Protein AF-A0A4R7RJF5-F1 (afdb_monomer_lite)

Radius of gyration: 36.31 Å; chains: 1; bounding box: 105×42×56 Å

InterPro domains:
  IPR013406 Conserved hypothetical protein CHP02574, addiction module [PF09720] (51-104)
  IPR013406 Conserved hypothetical protein CHP02574, addiction module [TIGR02574] (49-109)

Secondary structure (DSSP, 8-state):
-----------------------------------------HHHHHHHHHHS-HHHHHHHHHHHHHHHHHH---PPPHHHHHHHHHHHHHHHTT-S-PPPHHHHHHHHHHHHHHHHHHH--

Sequence (121 aa):
MHQNARSRAGVPTVLDGADGDATEDSTNLLPCIKVMGMTASFDTVLEYALQLPAEDRSRIASRLIESVDEADDVEMSPAWKAEIESRMESIREGTATLIPHDEVMAEVHRKLAAQRAGRSA

pLDDT: mean 76.58, std 23.83, range [34.94, 98.19]

Foldseek 3Di:
DDDDDDDDDDDDDDDDDDDDDDPPDDDDDDPDPPPPDPPDDPVRVVVVLVPDPPVSVVVVVVVVVVVVVVVCPDDDDPVNVVVVVVVVVCVVVVVDDDDDPVVVVVVVVVVVVVVVVVVVD

Organism: NCBI:txid48464

Structure (mmCIF, N/CA/C/O backbone):
data_AF-A0A4R7RJF5-F1
#
_entry.id   AF-A0A4R7RJF5-F1
#
loop_
_atom_site.group_PDB
_atom_site.id
_atom_site.type_symbol
_atom_site.label_atom_id
_atom_site.label_alt_id
_atom_site.label_comp_id
_atom_site.label_asym_id
_atom_site.label_entity_id
_atom_site.label_seq_id
_atom_site.pdbx_PDB_ins_code
_atom_site.Cartn_x
_atom_site.Cartn_y
_atom_site.Cartn_z
_atom_site.occupancy
_atom_site.B_iso_or_equiv
_atom_site.auth_seq_id
_atom_site.auth_comp_id
_atom_site.auth_asym_id
_atom_site.auth_atom_id
_atom_site.pdbx_PDB_model_num
ATOM 1 N N . MET A 1 1 ? 84.453 -25.013 32.341 1.00 37.69 1 MET A N 1
ATOM 2 C CA . MET A 1 1 ? 84.800 -26.416 32.012 1.00 37.69 1 MET A CA 1
ATOM 3 C C . MET A 1 1 ? 83.597 -26.995 31.281 1.00 37.69 1 MET A C 1
ATOM 5 O O . MET A 1 1 ? 82.552 -27.036 31.894 1.00 37.69 1 MET A O 1
ATOM 9 N N . HIS A 1 2 ? 83.572 -27.344 30.003 1.00 41.22 2 HIS A N 1
ATOM 10 C CA . HIS A 1 2 ? 84.595 -27.662 29.017 1.00 41.22 2 HIS A CA 1
ATOM 11 C C . HIS A 1 2 ? 84.111 -27.187 27.637 1.00 41.22 2 HIS A C 1
ATOM 13 O O . HIS A 1 2 ? 82.928 -27.280 27.324 1.00 41.22 2 HIS A O 1
ATOM 19 N N . GLN A 1 3 ? 85.052 -26.699 26.834 1.00 39.12 3 GLN A N 1
ATOM 20 C CA . GLN A 1 3 ? 84.919 -26.503 25.391 1.00 39.12 3 GLN A CA 1
ATOM 21 C C . GLN A 1 3 ? 85.226 -27.828 24.670 1.00 39.12 3 GLN A C 1
ATOM 23 O O . GLN A 1 3 ? 86.049 -28.593 25.170 1.00 39.12 3 GLN A O 1
ATOM 28 N N . ASN A 1 4 ? 84.640 -28.057 23.489 1.00 41.94 4 ASN A N 1
ATOM 29 C CA . ASN A 1 4 ? 85.360 -28.470 22.266 1.00 41.94 4 ASN A CA 1
ATOM 30 C C . ASN A 1 4 ? 84.354 -28.570 21.103 1.00 41.94 4 ASN A C 1
ATOM 32 O O . ASN A 1 4 ? 83.438 -29.382 21.142 1.00 41.94 4 ASN A O 1
ATOM 36 N N . ALA A 1 5 ? 84.348 -27.647 20.143 1.00 39.44 5 ALA A N 1
ATOM 37 C CA . ALA A 1 5 ? 85.263 -27.557 18.999 1.00 39.44 5 ALA A CA 1
ATOM 38 C C . ALA A 1 5 ? 85.122 -28.721 18.004 1.00 39.44 5 ALA A C 1
ATOM 40 O O . ALA A 1 5 ? 85.700 -29.787 18.197 1.00 39.44 5 ALA A O 1
ATOM 41 N N . ARG A 1 6 ? 84.472 -28.452 16.864 1.00 42.47 6 ARG A N 1
ATOM 42 C CA . ARG A 1 6 ? 84.974 -28.896 15.559 1.00 42.47 6 ARG A CA 1
ATOM 43 C C . ARG A 1 6 ? 84.788 -27.796 14.520 1.00 42.47 6 ARG A C 1
ATOM 45 O O . ARG A 1 6 ? 83.694 -27.324 14.246 1.00 42.47 6 ARG A O 1
ATOM 52 N N . SER A 1 7 ? 85.943 -27.413 14.003 1.00 36.97 7 SER A N 1
ATOM 53 C CA . SER A 1 7 ? 86.220 -26.498 12.911 1.00 36.97 7 SER A CA 1
ATOM 54 C C . SER A 1 7 ? 85.760 -27.076 11.572 1.00 36.97 7 SER A C 1
ATOM 56 O O . SER A 1 7 ? 86.031 -28.247 11.307 1.00 36.97 7 SER A O 1
ATOM 58 N N . ARG A 1 8 ? 85.172 -26.246 10.702 1.00 43.31 8 ARG A N 1
ATOM 59 C CA . ARG A 1 8 ? 85.656 -26.104 9.321 1.00 43.31 8 ARG A CA 1
ATOM 60 C C . ARG A 1 8 ? 85.141 -24.806 8.701 1.00 43.31 8 ARG A C 1
ATOM 62 O O . ARG A 1 8 ? 83.948 -24.537 8.681 1.00 43.31 8 ARG A O 1
ATOM 69 N N . ALA A 1 9 ? 86.092 -24.020 8.217 1.00 38.56 9 ALA A N 1
ATOM 70 C CA . ALA A 1 9 ? 85.904 -22.753 7.540 1.00 38.56 9 ALA A CA 1
ATOM 71 C C . ALA A 1 9 ? 85.122 -22.878 6.220 1.00 38.56 9 ALA A C 1
ATOM 73 O O . ALA A 1 9 ? 85.377 -23.780 5.421 1.00 38.56 9 ALA A O 1
ATOM 74 N N . GLY A 1 10 ? 84.258 -21.893 5.985 1.00 41.91 10 GLY A N 1
ATOM 75 C CA . GLY A 1 10 ? 83.750 -21.460 4.687 1.00 41.91 10 GLY A CA 1
ATOM 76 C C . GLY A 1 10 ? 83.327 -19.999 4.836 1.00 41.91 10 GLY A C 1
ATOM 77 O O . GLY A 1 10 ? 82.345 -19.717 5.512 1.00 41.91 10 GLY A O 1
ATOM 78 N N . VAL A 1 11 ? 84.143 -19.073 4.329 1.00 43.69 11 VAL A N 1
ATOM 79 C CA . VAL A 1 11 ? 83.924 -17.613 4.403 1.00 43.69 11 VAL A CA 1
ATOM 80 C C . VAL A 1 11 ? 82.988 -17.160 3.251 1.00 43.69 11 VAL A C 1
ATOM 82 O O . VAL A 1 11 ? 82.598 -18.001 2.443 1.00 43.69 11 VAL A O 1
ATOM 85 N N . PRO A 1 12 ? 82.538 -15.892 3.182 1.00 47.94 12 PRO A N 1
ATOM 86 C CA . PRO A 1 12 ? 81.127 -15.518 3.122 1.00 47.94 12 PRO A CA 1
ATOM 87 C C . PRO A 1 12 ? 80.717 -15.028 1.725 1.00 47.94 12 PRO A C 1
ATOM 89 O O . PRO A 1 12 ? 81.571 -14.659 0.926 1.00 47.94 12 PRO A O 1
ATOM 92 N N . THR A 1 13 ? 79.425 -14.888 1.430 1.00 45.78 13 THR A N 1
ATOM 93 C CA . THR A 1 13 ? 78.981 -13.842 0.489 1.00 45.78 13 THR A CA 1
ATOM 94 C C . THR A 1 13 ? 77.553 -13.414 0.814 1.00 45.78 13 THR A C 1
ATOM 96 O O . THR A 1 13 ? 76.638 -14.226 0.882 1.00 45.78 13 THR A O 1
ATOM 99 N N . VAL A 1 14 ? 77.431 -12.113 1.053 1.00 43.19 14 VAL A N 1
ATOM 100 C CA . VAL A 1 14 ? 76.220 -11.302 1.19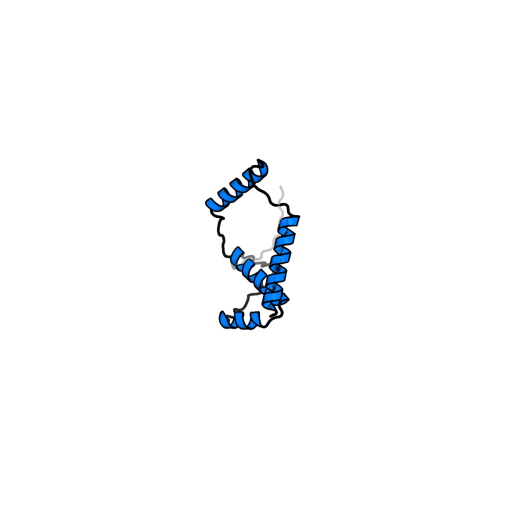5 1.00 43.19 14 VAL A CA 1
ATOM 101 C C . VAL A 1 14 ? 75.524 -11.187 -0.157 1.00 43.19 14 VAL A C 1
ATOM 103 O O . VAL A 1 14 ? 76.222 -10.852 -1.102 1.00 43.19 14 VAL A O 1
ATOM 106 N N . LEU A 1 15 ? 74.203 -11.385 -0.214 1.00 38.75 15 LEU A N 1
ATOM 107 C CA . LEU A 1 15 ? 73.198 -10.621 -0.986 1.00 38.75 15 LEU A CA 1
ATOM 108 C C . LEU A 1 15 ? 71.840 -11.016 -0.366 1.00 38.75 15 LEU A C 1
ATOM 110 O O . LEU A 1 15 ? 71.460 -12.179 -0.427 1.00 38.75 15 LEU A O 1
ATOM 114 N N . ASP A 1 16 ? 71.300 -10.228 0.560 1.00 34.94 16 ASP A N 1
ATOM 115 C CA . ASP A 1 16 ? 70.352 -9.129 0.308 1.00 34.94 16 ASP A CA 1
ATOM 116 C C . ASP A 1 16 ? 69.028 -9.622 -0.303 1.00 34.94 16 ASP A C 1
ATOM 118 O O . ASP A 1 16 ? 69.010 -10.215 -1.380 1.00 34.94 16 ASP A O 1
ATOM 122 N N . GLY A 1 17 ? 67.926 -9.409 0.416 1.00 36.50 17 GLY A N 1
ATOM 123 C CA . GLY A 1 17 ? 66.598 -9.869 0.011 1.00 36.50 17 GLY A CA 1
ATOM 124 C C . GLY A 1 17 ? 65.672 -10.087 1.196 1.00 36.50 17 GLY A C 1
ATOM 125 O O . GLY A 1 17 ? 65.451 -11.218 1.617 1.00 36.50 17 GLY A O 1
ATOM 126 N N . ALA A 1 18 ? 65.182 -8.980 1.742 1.00 43.62 18 ALA A N 1
ATOM 127 C CA . ALA A 1 18 ? 64.150 -8.929 2.759 1.00 43.62 18 ALA A CA 1
ATOM 128 C C . ALA A 1 18 ? 62.869 -9.671 2.336 1.00 43.62 18 ALA A C 1
ATOM 130 O O . ALA A 1 18 ? 62.421 -9.569 1.195 1.00 43.62 18 ALA A O 1
ATOM 131 N N . ASP A 1 19 ? 62.331 -10.409 3.303 1.00 38.19 19 ASP A N 1
ATOM 132 C CA . ASP A 1 19 ? 60.931 -10.488 3.727 1.00 38.19 19 ASP A CA 1
ATOM 133 C C . ASP A 1 19 ? 59.858 -9.919 2.783 1.00 38.19 19 ASP A C 1
ATOM 135 O O . ASP A 1 19 ? 59.855 -8.738 2.433 1.00 38.19 19 ASP A O 1
ATOM 139 N N . GLY A 1 20 ? 58.855 -10.744 2.486 1.00 40.09 20 GLY A N 1
ATOM 140 C CA . GLY A 1 20 ? 57.645 -10.293 1.807 1.00 40.09 20 GLY A CA 1
ATOM 141 C C . GLY A 1 20 ? 56.702 -11.426 1.446 1.00 40.09 20 GLY A C 1
ATOM 142 O O . GLY A 1 20 ? 56.475 -11.688 0.272 1.00 40.09 20 GLY A O 1
ATOM 143 N N . ASP A 1 21 ? 56.212 -12.110 2.474 1.00 42.69 21 ASP A N 1
ATOM 144 C CA . ASP A 1 21 ? 55.076 -13.027 2.443 1.00 42.69 21 ASP A CA 1
ATOM 145 C C . ASP A 1 21 ? 53.902 -12.475 1.610 1.00 42.69 21 ASP A C 1
ATOM 147 O O . ASP A 1 21 ? 53.404 -11.378 1.858 1.00 42.69 21 ASP A O 1
ATOM 151 N N . ALA A 1 22 ? 53.474 -13.250 0.618 1.00 40.72 22 ALA A N 1
ATOM 152 C CA . ALA A 1 22 ? 52.199 -13.082 -0.064 1.00 40.72 22 ALA A CA 1
ATOM 153 C C . ALA A 1 22 ? 51.661 -14.471 -0.419 1.00 40.72 22 ALA A C 1
ATOM 155 O O . ALA A 1 22 ? 51.535 -14.850 -1.585 1.00 40.72 22 ALA A O 1
ATOM 156 N N . THR A 1 23 ? 51.363 -15.269 0.607 1.00 49.06 23 THR A N 1
ATOM 157 C CA . THR A 1 23 ? 50.341 -16.305 0.467 1.00 49.06 23 THR A CA 1
ATOM 158 C C . THR A 1 23 ? 48.979 -15.625 0.308 1.00 49.06 23 THR A C 1
ATOM 160 O O . THR A 1 23 ? 48.264 -15.431 1.287 1.00 49.06 23 THR A O 1
ATOM 163 N N . GLU A 1 24 ? 48.603 -15.248 -0.916 1.00 47.97 24 GLU A N 1
ATOM 164 C CA . GLU A 1 24 ? 47.207 -14.909 -1.218 1.00 47.97 24 GLU A CA 1
ATOM 165 C C . GLU A 1 24 ? 46.459 -16.169 -1.659 1.00 47.97 24 GLU A C 1
ATOM 167 O O . GLU A 1 24 ? 46.433 -16.607 -2.808 1.00 47.97 24 GLU A O 1
ATOM 172 N N . ASP A 1 25 ? 45.960 -16.775 -0.590 1.00 40.00 25 ASP A N 1
ATOM 173 C CA . ASP A 1 25 ? 44.885 -17.725 -0.407 1.00 40.00 25 ASP A CA 1
ATOM 174 C C . ASP A 1 25 ? 43.862 -17.846 -1.551 1.00 40.00 25 ASP A C 1
ATOM 176 O O . ASP A 1 25 ? 43.194 -16.907 -1.987 1.00 40.00 25 ASP A O 1
ATOM 180 N N . SER A 1 26 ? 43.707 -19.096 -1.979 1.00 47.12 26 SER A N 1
ATOM 181 C CA . SER A 1 26 ? 42.665 -19.576 -2.869 1.00 47.12 26 SER A CA 1
ATOM 182 C C . SER A 1 26 ? 41.331 -19.617 -2.131 1.00 47.12 26 SER A C 1
ATOM 184 O O . SER A 1 26 ? 40.944 -20.655 -1.603 1.00 47.12 26 SER A O 1
ATOM 186 N N . THR A 1 27 ? 40.561 -18.534 -2.175 1.00 45.59 27 THR A N 1
ATOM 187 C CA . THR A 1 27 ? 39.125 -18.601 -1.877 1.00 45.59 27 THR A CA 1
ATOM 188 C C . THR A 1 27 ? 38.302 -17.945 -2.977 1.00 45.59 27 THR A C 1
ATOM 190 O O . THR A 1 27 ? 38.023 -16.754 -3.023 1.00 45.59 27 THR A O 1
ATOM 193 N N . ASN A 1 28 ? 37.914 -18.817 -3.900 1.00 48.53 28 ASN A N 1
ATOM 194 C CA . ASN A 1 28 ? 36.652 -18.832 -4.621 1.00 48.53 28 ASN A CA 1
ATOM 195 C C . ASN A 1 28 ? 35.549 -17.958 -3.979 1.00 48.53 28 ASN A C 1
ATOM 197 O O . ASN A 1 28 ? 34.788 -18.419 -3.131 1.00 48.53 28 ASN A O 1
ATOM 201 N N . LEU A 1 29 ? 35.426 -16.717 -4.439 1.00 50.03 29 LEU A N 1
ATOM 202 C CA . LEU A 1 29 ? 34.191 -15.952 -4.364 1.00 50.03 29 LEU A CA 1
ATOM 203 C C . LEU A 1 29 ? 33.768 -15.697 -5.802 1.00 50.03 29 LEU A C 1
ATOM 205 O O . LEU A 1 29 ? 34.352 -14.888 -6.520 1.00 50.03 29 LEU A O 1
ATOM 209 N N . LEU A 1 30 ? 32.777 -16.486 -6.215 1.00 44.41 30 LEU A N 1
ATOM 210 C CA . LEU A 1 30 ? 31.998 -16.310 -7.431 1.00 44.41 30 LEU A CA 1
ATOM 211 C C . LEU A 1 30 ? 31.820 -14.811 -7.709 1.00 44.41 30 LEU A C 1
ATOM 213 O O . LEU A 1 30 ? 31.373 -14.098 -6.804 1.00 44.41 30 LEU A O 1
ATOM 217 N N . PRO A 1 31 ? 32.142 -14.313 -8.918 1.00 44.97 31 PRO A N 1
ATOM 218 C CA . PRO A 1 31 ? 31.881 -12.925 -9.228 1.00 44.97 31 PRO A CA 1
ATOM 219 C C . PRO A 1 31 ? 30.374 -12.738 -9.098 1.00 44.97 31 PRO A C 1
ATOM 221 O O . PRO A 1 31 ? 29.588 -13.369 -9.812 1.00 44.97 31 PRO A O 1
ATOM 224 N N . CYS A 1 32 ? 29.980 -11.903 -8.138 1.00 40.34 32 CYS A N 1
ATOM 225 C CA . CYS A 1 32 ? 28.658 -11.313 -8.083 1.00 40.34 32 CYS A CA 1
ATOM 226 C C . CYS A 1 32 ? 28.284 -10.929 -9.513 1.00 40.34 32 CYS A C 1
ATOM 228 O O . CYS A 1 32 ? 29.085 -10.293 -10.201 1.00 40.34 32 CYS A O 1
ATOM 230 N N . ILE A 1 33 ? 27.128 -11.405 -9.986 1.00 48.28 33 ILE A N 1
ATOM 231 C CA . ILE A 1 33 ? 26.606 -11.087 -11.313 1.00 48.28 33 ILE A CA 1
ATOM 232 C C . ILE A 1 33 ? 26.682 -9.568 -11.454 1.00 48.28 33 ILE A C 1
ATOM 234 O O . ILE A 1 33 ? 25.869 -8.827 -10.905 1.00 48.28 33 ILE A O 1
ATOM 238 N N . LYS A 1 34 ? 27.713 -9.095 -12.154 1.00 45.25 34 LYS A N 1
ATOM 239 C CA . LYS A 1 34 ? 27.809 -7.719 -12.594 1.00 45.25 34 LYS A CA 1
ATOM 240 C C . LYS A 1 34 ? 26.701 -7.624 -13.621 1.00 45.25 34 LYS A C 1
ATOM 242 O O . LYS A 1 34 ? 26.856 -8.142 -14.724 1.00 45.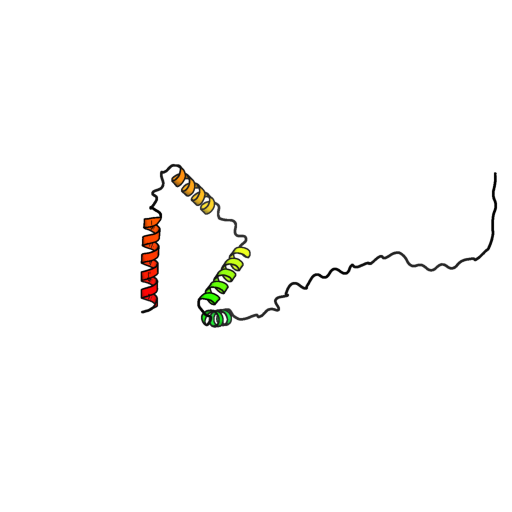25 34 LYS A O 1
ATOM 247 N N . VAL A 1 35 ? 25.559 -7.057 -13.240 1.00 50.44 35 VAL A N 1
ATOM 248 C CA . VAL A 1 35 ? 24.5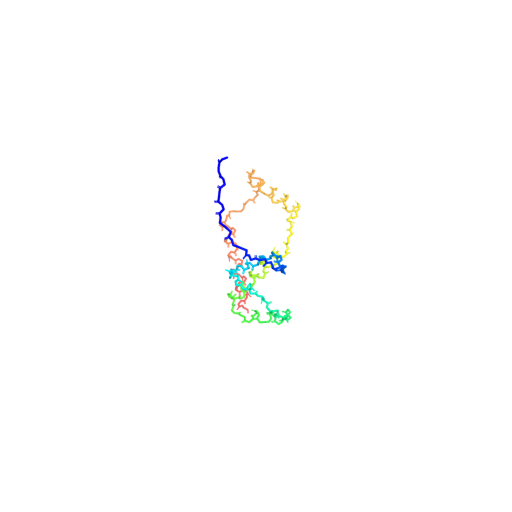23 -6.694 -14.204 1.00 50.44 35 VAL A CA 1
ATOM 249 C C . VAL A 1 35 ? 25.203 -5.754 -15.199 1.00 50.44 35 VAL A C 1
ATOM 251 O O . VAL A 1 35 ? 25.458 -4.588 -14.904 1.00 50.44 35 VA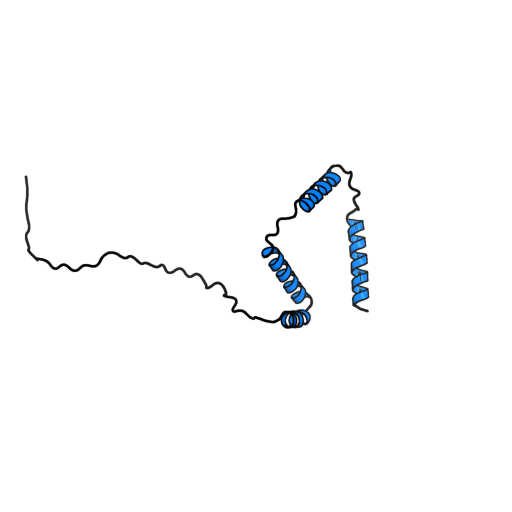L A O 1
ATOM 254 N N . MET A 1 36 ? 25.612 -6.296 -16.347 1.00 50.53 36 MET A N 1
ATOM 255 C CA . MET A 1 36 ? 26.070 -5.505 -17.478 1.00 50.53 36 MET A CA 1
ATOM 256 C C . MET A 1 36 ? 24.843 -4.747 -17.968 1.00 50.53 36 MET A C 1
ATOM 258 O O . MET A 1 36 ? 23.839 -5.355 -18.335 1.00 50.53 36 MET A O 1
ATOM 262 N N . GLY A 1 37 ? 24.904 -3.421 -17.852 1.00 54.19 37 GLY A N 1
ATOM 263 C CA . GLY A 1 37 ? 23.767 -2.532 -18.029 1.00 54.19 37 GLY A CA 1
ATOM 264 C C . GLY A 1 37 ? 23.086 -2.711 -19.380 1.00 54.19 37 GLY A C 1
ATOM 265 O O . GLY A 1 37 ? 23.657 -2.397 -20.421 1.00 54.19 37 GLY A O 1
ATOM 266 N N . MET A 1 38 ? 21.834 -3.158 -19.341 1.00 53.84 38 MET A N 1
ATOM 267 C CA . MET A 1 38 ? 20.888 -2.966 -20.428 1.00 53.84 38 MET A CA 1
ATOM 268 C C . MET A 1 38 ? 20.214 -1.610 -20.191 1.00 53.84 38 MET A C 1
ATOM 270 O O . MET A 1 38 ? 19.265 -1.514 -19.417 1.00 53.84 38 MET A O 1
ATOM 274 N N . THR A 1 39 ? 20.723 -0.537 -20.799 1.00 62.66 39 THR A N 1
ATOM 275 C CA . THR A 1 39 ? 20.064 0.778 -20.729 1.00 62.66 39 THR A CA 1
ATOM 276 C C . THR A 1 39 ? 18.900 0.809 -21.718 1.00 62.66 39 THR A C 1
ATOM 278 O O . THR A 1 39 ? 19.021 1.338 -22.823 1.00 62.66 39 THR A O 1
ATOM 281 N N . ALA A 1 40 ? 17.783 0.184 -21.353 1.00 76.81 40 ALA A N 1
ATOM 282 C CA . ALA A 1 40 ? 16.528 0.308 -22.085 1.00 76.81 40 ALA A CA 1
ATOM 283 C C . ALA A 1 40 ? 15.795 1.587 -21.643 1.00 76.81 40 ALA A C 1
ATOM 285 O O . ALA A 1 40 ? 15.863 1.971 -20.475 1.00 76.81 40 ALA A O 1
ATOM 286 N N . SER A 1 41 ? 15.106 2.263 -22.569 1.00 89.38 41 SER A N 1
ATOM 287 C CA . SER A 1 41 ? 14.268 3.413 -22.213 1.00 89.38 41 SER A CA 1
ATOM 288 C C . SER A 1 41 ? 13.031 2.955 -21.437 1.00 89.38 41 SER A C 1
ATOM 290 O O . SER A 1 41 ? 12.585 1.818 -21.602 1.00 89.38 41 SER A O 1
ATOM 292 N N . PHE A 1 42 ? 12.456 3.848 -20.624 1.00 91.12 42 PHE A N 1
ATOM 293 C CA . PHE A 1 42 ? 11.218 3.582 -19.884 1.00 91.12 42 PHE A CA 1
ATOM 294 C C . PHE A 1 42 ? 10.126 2.999 -20.790 1.00 91.12 42 PHE A C 1
ATOM 296 O O . PHE A 1 42 ? 9.587 1.939 -20.483 1.00 91.12 42 PHE A O 1
ATOM 303 N N . ASP A 1 43 ? 9.873 3.642 -21.935 1.00 93.81 43 ASP A N 1
ATOM 304 C CA . ASP A 1 43 ? 8.835 3.216 -22.879 1.00 93.81 43 ASP A CA 1
ATOM 305 C C . ASP A 1 43 ? 9.087 1.799 -23.402 1.00 93.81 43 ASP A C 1
ATOM 307 O O . ASP A 1 43 ? 8.165 0.993 -23.462 1.00 93.81 43 ASP A O 1
ATOM 311 N N . THR A 1 44 ? 10.348 1.463 -23.694 1.00 93.56 44 THR A N 1
ATOM 312 C CA . THR A 1 44 ? 10.732 0.130 -24.177 1.00 93.56 44 THR A CA 1
ATOM 313 C C . THR A 1 44 ? 10.477 -0.934 -23.107 1.00 93.56 44 THR A C 1
ATOM 315 O O . THR A 1 44 ? 9.901 -1.982 -23.387 1.00 93.56 44 THR A O 1
ATOM 318 N N . VAL A 1 45 ? 10.888 -0.676 -21.859 1.00 93.56 45 VAL A N 1
ATOM 319 C CA . VAL A 1 45 ? 10.683 -1.612 -20.739 1.00 93.56 45 VAL A CA 1
ATOM 320 C C . VAL A 1 45 ? 9.196 -1.789 -20.447 1.00 93.56 45 VAL A C 1
ATOM 322 O O . VAL A 1 45 ? 8.741 -2.918 -20.259 1.00 93.56 45 VAL A O 1
ATOM 325 N N . LEU A 1 46 ? 8.440 -0.691 -20.435 1.00 95.00 46 LEU A N 1
ATOM 326 C CA . LEU A 1 46 ? 7.005 -0.715 -20.194 1.00 95.00 46 LEU A CA 1
ATOM 327 C C . LEU A 1 46 ? 6.267 -1.477 -21.299 1.00 95.00 46 LEU A C 1
ATOM 329 O O . LEU A 1 46 ? 5.430 -2.322 -20.988 1.00 95.00 46 LEU A O 1
ATOM 333 N N . GLU A 1 47 ? 6.596 -1.226 -22.567 1.00 95.25 47 GLU A N 1
ATOM 334 C CA . GLU A 1 47 ? 5.998 -1.920 -23.707 1.00 95.25 47 GLU A CA 1
ATOM 335 C C . GLU A 1 47 ? 6.188 -3.435 -23.589 1.00 95.25 47 GLU A C 1
ATOM 337 O O . GLU A 1 47 ? 5.204 -4.178 -23.596 1.00 95.25 47 GLU A O 1
ATOM 342 N N . TYR A 1 48 ? 7.425 -3.902 -23.387 1.00 95.50 48 TYR A N 1
ATOM 343 C CA . TYR A 1 48 ? 7.694 -5.333 -23.227 1.00 95.50 48 TYR A CA 1
ATOM 344 C C . TYR A 1 48 ? 7.017 -5.922 -21.988 1.00 95.50 48 TYR A C 1
ATOM 346 O O . TYR A 1 48 ? 6.453 -7.014 -22.066 1.00 95.50 48 TYR A O 1
ATOM 354 N N . ALA A 1 49 ? 7.026 -5.208 -20.859 1.00 96.00 49 ALA A N 1
ATOM 355 C CA . ALA A 1 49 ? 6.374 -5.671 -19.641 1.00 96.00 49 ALA A CA 1
ATOM 356 C C . ALA A 1 49 ? 4.862 -5.845 -19.844 1.00 96.00 49 ALA A C 1
ATOM 358 O O . ALA A 1 49 ? 4.300 -6.845 -19.407 1.00 96.00 49 ALA A O 1
ATOM 359 N N . LEU A 1 50 ? 4.191 -4.927 -20.544 1.00 96.44 50 LEU A N 1
ATOM 360 C CA . LEU A 1 50 ? 2.745 -5.001 -20.773 1.00 96.44 50 LEU A CA 1
ATOM 361 C C . LEU A 1 50 ? 2.322 -6.160 -21.692 1.00 96.44 50 LEU A C 1
ATOM 363 O O . LEU A 1 50 ? 1.192 -6.634 -21.562 1.00 96.44 50 LEU A O 1
ATOM 367 N N . GLN A 1 51 ? 3.215 -6.658 -22.554 1.00 96.62 51 GLN A N 1
ATOM 368 C CA . GLN A 1 51 ? 2.959 -7.822 -23.418 1.00 96.62 51 GLN A CA 1
ATOM 369 C C . GLN A 1 51 ? 3.036 -9.170 -22.681 1.00 96.62 51 GLN A C 1
ATOM 371 O O . GLN A 1 51 ? 2.561 -10.183 -23.194 1.00 96.62 51 GLN A O 1
ATOM 376 N N . LEU A 1 52 ? 3.624 -9.214 -21.482 1.00 96.94 52 LEU A N 1
ATOM 377 C CA . LEU A 1 52 ? 3.751 -10.455 -20.716 1.00 96.94 52 LEU A CA 1
ATOM 378 C C . LEU A 1 52 ? 2.397 -10.944 -20.180 1.00 96.94 52 LEU A C 1
ATOM 380 O O . LEU A 1 52 ? 1.486 -10.134 -19.982 1.00 96.94 52 LEU A O 1
ATOM 384 N N . PRO A 1 53 ? 2.252 -12.244 -19.863 1.00 97.50 53 PRO A N 1
ATOM 385 C CA . PRO A 1 53 ? 1.100 -12.758 -19.128 1.00 97.50 53 PRO A CA 1
ATOM 386 C C . PRO A 1 53 ? 0.891 -12.030 -17.793 1.00 97.50 53 PRO A C 1
ATOM 388 O O . PRO A 1 53 ? 1.836 -11.546 -17.173 1.00 97.50 53 PRO A O 1
ATOM 391 N N . ALA A 1 54 ? -0.356 -11.982 -17.316 1.00 94.69 54 ALA A N 1
ATOM 392 C CA . ALA A 1 54 ? -0.713 -11.228 -16.110 1.00 94.69 54 ALA A CA 1
ATOM 393 C C . ALA A 1 54 ? 0.104 -11.624 -14.866 1.00 94.69 54 ALA A C 1
ATOM 395 O O . ALA A 1 54 ? 0.451 -10.758 -14.066 1.00 94.69 54 ALA A O 1
ATOM 396 N N . GLU A 1 55 ? 0.431 -12.909 -14.726 1.00 96.06 55 GLU A N 1
ATOM 397 C CA . GLU A 1 55 ? 1.245 -13.427 -13.626 1.00 96.06 55 GLU A CA 1
ATOM 398 C C . GLU A 1 55 ? 2.672 -12.863 -13.651 1.00 96.06 55 GLU A C 1
ATOM 400 O O . GLU A 1 55 ? 3.141 -12.323 -12.650 1.00 96.06 55 GLU A O 1
ATOM 405 N N . ASP A 1 56 ? 3.338 -12.890 -14.806 1.00 96.75 56 ASP A N 1
ATOM 406 C CA . ASP A 1 56 ? 4.697 -12.361 -14.936 1.00 96.75 56 ASP A CA 1
ATOM 407 C C . ASP A 1 56 ? 4.741 -10.840 -14.777 1.00 96.75 56 ASP A C 1
ATOM 409 O O . ASP A 1 56 ? 5.646 -10.315 -14.127 1.00 96.75 56 ASP A O 1
ATOM 413 N N . ARG A 1 57 ? 3.719 -10.124 -15.262 1.00 97.38 57 ARG A N 1
ATOM 414 C CA . ARG A 1 57 ? 3.577 -8.687 -14.979 1.00 97.38 57 ARG A CA 1
ATOM 415 C C . ARG A 1 57 ? 3.457 -8.409 -13.487 1.00 97.38 57 ARG A C 1
ATOM 417 O O . ARG A 1 57 ? 4.092 -7.482 -12.996 1.00 97.38 57 ARG A O 1
ATOM 424 N N . SER A 1 58 ? 2.669 -9.210 -12.767 1.00 96.62 58 SER A N 1
ATOM 425 C CA . SER A 1 58 ? 2.538 -9.086 -11.313 1.00 96.62 58 SER A CA 1
ATOM 426 C C . SER A 1 58 ? 3.878 -9.304 -10.620 1.00 96.62 58 SER A C 1
ATOM 428 O O . SER A 1 58 ? 4.227 -8.540 -9.728 1.00 96.62 58 SER A O 1
ATOM 430 N N . ARG A 1 59 ? 4.648 -10.313 -11.045 1.00 97.25 59 ARG A N 1
ATOM 431 C CA . ARG A 1 59 ? 5.977 -10.595 -10.486 1.00 97.25 59 ARG A CA 1
ATOM 432 C C . ARG A 1 59 ? 6.943 -9.434 -10.710 1.00 97.25 59 ARG A C 1
ATOM 434 O O . ARG A 1 59 ? 7.651 -9.058 -9.781 1.00 97.25 59 ARG A O 1
ATOM 441 N N . ILE A 1 60 ? 6.948 -8.847 -11.908 1.00 96.62 60 ILE A N 1
ATOM 442 C CA . ILE A 1 60 ? 7.754 -7.655 -12.209 1.00 96.62 60 ILE A CA 1
ATOM 443 C C . ILE A 1 60 ? 7.315 -6.479 -11.334 1.00 96.62 60 ILE A C 1
ATOM 445 O O . ILE A 1 60 ? 8.161 -5.852 -10.707 1.00 96.62 60 ILE A O 1
ATOM 449 N N . ALA A 1 61 ? 6.011 -6.208 -11.243 1.00 96.62 61 ALA A N 1
ATOM 450 C CA . ALA A 1 61 ? 5.485 -5.112 -10.433 1.00 96.62 61 ALA A CA 1
ATOM 451 C C . ALA A 1 61 ? 5.885 -5.242 -8.955 1.00 96.62 61 ALA A C 1
ATOM 453 O O . ALA A 1 61 ? 6.349 -4.266 -8.375 1.00 96.62 61 ALA A O 1
ATOM 454 N N . SER A 1 62 ? 5.780 -6.440 -8.368 1.00 95.50 62 SER A N 1
ATOM 455 C CA . SER A 1 62 ? 6.223 -6.690 -6.990 1.00 95.50 62 SER A CA 1
ATOM 456 C C . SER A 1 62 ? 7.705 -6.369 -6.797 1.00 95.50 62 SER A C 1
ATOM 458 O O . SER A 1 62 ? 8.043 -5.624 -5.886 1.00 95.50 62 SER A O 1
ATOM 460 N N . ARG A 1 63 ? 8.581 -6.851 -7.690 1.00 95.06 63 ARG A N 1
ATOM 461 C CA . ARG A 1 63 ? 10.025 -6.579 -7.593 1.00 95.06 63 ARG A CA 1
ATOM 462 C C . ARG A 1 63 ? 10.378 -5.109 -7.802 1.00 95.06 63 ARG A C 1
ATOM 464 O O . ARG A 1 63 ? 11.322 -4.625 -7.191 1.00 95.06 63 ARG A O 1
ATOM 471 N N . LEU A 1 64 ? 9.644 -4.404 -8.662 1.00 93.50 64 LEU A N 1
ATOM 472 C CA . LEU A 1 64 ? 9.843 -2.969 -8.860 1.00 93.50 64 LEU A CA 1
ATOM 473 C C . LEU A 1 64 ? 9.448 -2.175 -7.613 1.00 93.50 64 LEU A C 1
ATOM 475 O O . LEU A 1 64 ? 10.195 -1.287 -7.223 1.00 93.50 64 LEU A O 1
ATOM 479 N N . ILE A 1 65 ? 8.325 -2.514 -6.972 1.00 92.50 65 ILE A N 1
ATOM 480 C CA . ILE A 1 65 ? 7.906 -1.878 -5.713 1.00 92.50 65 ILE A CA 1
ATOM 481 C C . ILE A 1 65 ? 8.957 -2.120 -4.625 1.00 92.50 65 ILE A C 1
ATOM 483 O O . ILE A 1 65 ? 9.443 -1.155 -4.049 1.00 92.50 65 ILE A O 1
ATOM 487 N N . GLU A 1 66 ? 9.388 -3.374 -4.435 1.00 90.12 66 GLU A N 1
ATOM 488 C CA . GLU A 1 66 ? 10.459 -3.721 -3.486 1.00 90.12 66 GLU A CA 1
ATOM 489 C C . GLU A 1 66 ? 11.732 -2.896 -3.741 1.00 90.12 66 GLU A C 1
ATOM 491 O O . GLU A 1 66 ? 12.319 -2.360 -2.810 1.00 90.12 66 GLU A O 1
ATOM 496 N N . SER A 1 67 ? 12.132 -2.722 -5.006 1.00 89.56 67 SER A N 1
ATOM 497 C CA . SER A 1 67 ? 13.333 -1.944 -5.338 1.00 89.56 67 SER A CA 1
ATOM 498 C C . SER A 1 67 ? 13.214 -0.447 -5.040 1.00 89.56 67 SER A C 1
ATOM 500 O O . SER A 1 67 ? 14.228 0.207 -4.807 1.00 89.56 67 SER A O 1
ATOM 502 N N . VAL A 1 68 ? 11.996 0.103 -5.074 1.00 88.12 68 VAL A N 1
ATOM 503 C CA . VAL A 1 68 ? 11.739 1.503 -4.712 1.00 88.12 68 VAL A CA 1
ATOM 504 C C . VAL A 1 68 ? 11.761 1.647 -3.197 1.00 88.12 68 VAL A C 1
ATOM 506 O O . VAL A 1 68 ? 12.434 2.542 -2.699 1.00 88.12 68 VAL A O 1
ATOM 509 N N . ASP A 1 69 ? 11.115 0.728 -2.478 1.00 81.12 69 ASP A N 1
ATOM 510 C CA . ASP A 1 69 ? 11.101 0.714 -1.013 1.00 81.12 69 ASP A CA 1
ATOM 511 C C . ASP A 1 69 ? 12.515 0.536 -0.422 1.00 81.12 69 ASP A C 1
ATOM 513 O O . ASP A 1 69 ? 12.824 1.110 0.614 1.00 81.12 69 ASP A O 1
ATOM 517 N N . GLU A 1 70 ? 13.396 -0.230 -1.077 1.00 77.31 70 GLU A N 1
ATOM 518 C CA . GLU A 1 70 ? 14.805 -0.372 -0.668 1.00 77.31 70 GLU A CA 1
ATOM 519 C C . GLU A 1 70 ? 15.656 0.872 -0.973 1.00 77.31 70 GLU A C 1
ATOM 521 O O . GLU A 1 70 ? 16.636 1.140 -0.276 1.00 77.31 70 GLU A O 1
ATOM 526 N N . ALA A 1 71 ? 15.329 1.608 -2.038 1.00 71.69 71 ALA A N 1
ATOM 527 C CA . ALA A 1 71 ? 16.051 2.819 -2.428 1.00 71.69 71 ALA A CA 1
ATOM 528 C C . ALA A 1 71 ? 15.639 4.035 -1.586 1.00 71.69 71 ALA A C 1
ATOM 530 O O . ALA A 1 71 ? 16.454 4.928 -1.337 1.00 71.69 71 ALA A O 1
ATOM 531 N N . ASP A 1 72 ? 14.387 4.050 -1.140 1.00 70.19 72 ASP A N 1
ATOM 532 C CA . ASP A 1 72 ? 13.841 5.034 -0.226 1.00 70.19 72 ASP A CA 1
ATOM 533 C C . ASP A 1 72 ? 14.125 4.597 1.221 1.00 70.19 72 ASP A C 1
ATOM 535 O O . ASP A 1 72 ? 13.291 3.986 1.883 1.00 70.19 72 ASP A O 1
ATOM 539 N N . ASP A 1 73 ? 15.284 4.994 1.763 1.00 65.00 73 ASP A N 1
ATOM 540 C CA . ASP A 1 73 ? 15.572 4.958 3.215 1.00 65.00 73 ASP A CA 1
ATOM 541 C C . ASP A 1 73 ? 14.748 6.043 3.953 1.00 65.00 73 ASP A C 1
ATOM 543 O O . ASP A 1 73 ? 15.248 6.896 4.693 1.00 65.00 73 ASP A O 1
ATOM 547 N N . VAL A 1 74 ? 13.454 6.109 3.632 1.00 72.06 74 VAL A N 1
ATOM 548 C CA . VAL A 1 74 ? 12.528 7.139 4.079 1.00 72.06 74 VAL A CA 1
ATOM 549 C C . VAL A 1 74 ? 11.998 6.724 5.436 1.00 72.06 74 VAL A C 1
ATOM 551 O O . VAL A 1 74 ? 11.075 5.921 5.576 1.00 72.06 74 VAL A O 1
ATOM 554 N N . GLU A 1 75 ? 12.564 7.346 6.463 1.00 79.19 75 GLU A N 1
ATOM 555 C CA . GLU A 1 75 ? 12.006 7.302 7.804 1.00 79.19 75 GLU A CA 1
ATOM 556 C C . GLU A 1 75 ? 10.524 7.702 7.785 1.00 79.19 75 GLU A C 1
ATOM 558 O O . GLU A 1 75 ? 10.152 8.794 7.339 1.00 79.19 75 GLU A O 1
ATOM 563 N N . MET A 1 76 ? 9.663 6.825 8.316 1.00 83.69 76 MET A N 1
ATOM 564 C CA . MET A 1 76 ? 8.235 7.107 8.452 1.00 83.69 76 MET A CA 1
ATOM 565 C C . MET A 1 76 ? 8.043 8.437 9.189 1.00 83.69 76 MET A C 1
ATOM 567 O O . MET A 1 76 ? 8.612 8.658 10.267 1.00 83.69 76 MET A O 1
ATOM 571 N N . SER A 1 77 ? 7.230 9.325 8.608 1.00 89.75 77 SER A N 1
ATOM 572 C CA . SER A 1 77 ? 7.106 10.685 9.127 1.00 89.75 77 SER A CA 1
ATOM 573 C C . SER A 1 77 ? 6.595 10.681 10.577 1.00 89.75 77 SER A C 1
ATOM 575 O O . SER A 1 77 ? 5.744 9.857 10.928 1.00 89.75 77 SER A O 1
ATOM 577 N N . PRO A 1 78 ? 7.053 11.615 11.433 1.00 92.88 78 PRO A N 1
ATOM 578 C CA . PRO A 1 78 ? 6.573 11.706 12.812 1.00 92.88 78 PRO A CA 1
ATOM 579 C C . PRO A 1 78 ? 5.047 11.839 12.913 1.00 92.88 78 PRO A C 1
ATOM 581 O O . PRO A 1 78 ? 4.442 11.281 13.822 1.00 92.88 78 PRO A O 1
ATOM 584 N N . ALA A 1 79 ? 4.419 12.529 11.954 1.00 94.44 79 ALA A N 1
ATOM 585 C CA . ALA A 1 79 ? 2.966 12.674 11.892 1.00 94.44 79 ALA A CA 1
ATOM 586 C C . ALA A 1 79 ? 2.257 11.337 11.621 1.00 94.44 79 ALA A C 1
ATOM 588 O O . ALA A 1 79 ? 1.255 11.038 12.261 1.00 94.44 79 ALA A O 1
ATOM 589 N N . TRP A 1 80 ? 2.796 10.507 10.720 1.00 95.06 80 TRP A N 1
ATOM 590 C CA . TRP A 1 80 ? 2.261 9.168 10.464 1.00 95.06 80 TRP A CA 1
ATOM 591 C C . TRP A 1 80 ? 2.488 8.217 11.643 1.00 95.06 80 TRP A C 1
ATOM 593 O O . TRP A 1 80 ? 1.572 7.479 12.000 1.00 95.06 80 TRP A O 1
ATOM 603 N N . LYS A 1 81 ? 3.663 8.275 12.289 1.00 95.56 81 LYS A N 1
ATOM 604 C CA . LYS A 1 81 ? 3.945 7.514 13.521 1.00 95.56 81 LYS A CA 1
ATOM 605 C C . LYS A 1 81 ? 2.917 7.849 14.615 1.00 95.56 81 LYS A C 1
ATOM 607 O O . LYS A 1 81 ? 2.309 6.940 15.175 1.00 95.56 81 LYS A O 1
ATOM 612 N N . ALA A 1 82 ? 2.668 9.140 14.853 1.00 96.75 82 ALA A N 1
ATOM 613 C CA . ALA A 1 82 ? 1.693 9.608 15.842 1.00 96.75 82 ALA A CA 1
ATOM 614 C C . ALA A 1 82 ? 0.249 9.190 15.510 1.00 96.75 82 ALA A C 1
ATOM 616 O O . ALA A 1 82 ? -0.500 8.782 16.396 1.00 96.75 82 ALA A O 1
ATOM 617 N N . GLU A 1 83 ? -0.144 9.249 14.235 1.00 97.06 83 GLU A N 1
ATOM 618 C CA . GLU A 1 83 ? -1.476 8.819 13.794 1.00 97.06 83 GLU A CA 1
ATOM 619 C C . GLU A 1 83 ? -1.701 7.317 14.027 1.00 97.06 83 GLU A C 1
ATOM 621 O O . GLU A 1 83 ? -2.761 6.916 14.510 1.00 97.06 83 GLU A O 1
ATOM 626 N N . ILE A 1 84 ? -0.712 6.472 13.715 1.00 96.56 84 ILE A N 1
ATOM 627 C CA . ILE A 1 84 ? -0.804 5.025 13.957 1.00 96.56 84 ILE A CA 1
ATOM 628 C C . ILE A 1 84 ? -0.979 4.750 15.451 1.00 96.56 84 ILE A C 1
ATOM 630 O O . ILE A 1 84 ? -1.874 3.993 15.827 1.00 96.56 84 ILE A O 1
ATOM 634 N N . GLU A 1 85 ? -0.168 5.385 16.297 1.00 97.25 85 GLU A N 1
ATOM 635 C CA . GLU A 1 85 ? -0.255 5.228 17.750 1.00 97.25 85 GLU A CA 1
ATOM 636 C C . GLU A 1 85 ? -1.632 5.652 18.281 1.00 97.25 85 GLU A C 1
ATOM 638 O O . GLU A 1 85 ? -2.270 4.890 19.011 1.00 97.25 85 GLU A O 1
ATOM 643 N N . SER A 1 86 ? -2.144 6.801 17.830 1.00 97.31 86 SER A N 1
ATOM 644 C CA . SER A 1 86 ? -3.477 7.286 18.199 1.00 97.31 86 SER A CA 1
ATOM 645 C C . SER A 1 86 ? -4.590 6.315 17.788 1.00 97.31 86 SER A C 1
ATOM 647 O O . SER A 1 86 ? -5.477 6.011 18.590 1.00 97.31 86 SER A O 1
ATOM 649 N N . ARG A 1 87 ? -4.533 5.763 16.567 1.00 97.44 87 ARG A N 1
ATOM 650 C CA . ARG A 1 87 ? -5.523 4.777 16.101 1.00 97.44 87 ARG A CA 1
ATOM 651 C C . ARG A 1 87 ? -5.460 3.478 16.886 1.00 97.44 87 ARG A C 1
ATOM 653 O O . ARG A 1 87 ? -6.505 2.914 17.199 1.00 97.44 87 ARG A O 1
ATOM 660 N N . MET A 1 88 ? -4.260 2.999 17.204 1.00 97.94 88 MET A N 1
ATOM 661 C CA . MET A 1 88 ? -4.103 1.802 18.027 1.00 97.94 88 MET A CA 1
ATOM 662 C C . MET A 1 88 ? -4.702 2.007 19.416 1.00 97.94 88 MET A C 1
ATOM 664 O O . MET A 1 88 ? -5.394 1.116 19.903 1.00 97.94 88 MET A O 1
ATOM 668 N N . GLU A 1 89 ? -4.480 3.168 20.034 1.00 98.19 89 GLU A N 1
ATOM 669 C CA . GLU A 1 89 ? -5.030 3.450 21.358 1.00 98.19 89 GLU A CA 1
ATOM 670 C C . GLU A 1 89 ? -6.553 3.549 21.337 1.00 98.19 89 GLU A C 1
ATOM 672 O O . GLU A 1 89 ? -7.218 2.890 22.130 1.00 98.19 89 GLU A O 1
ATOM 677 N N . SER A 1 90 ? -7.126 4.235 20.345 1.00 98.06 90 SER A N 1
ATOM 678 C CA . SER A 1 90 ? -8.582 4.309 20.195 1.00 98.06 90 SER A CA 1
ATOM 679 C C . SER A 1 90 ? -9.238 2.926 20.047 1.00 98.06 90 SER A C 1
ATOM 681 O O . SER A 1 90 ? -10.340 2.690 20.550 1.00 98.06 90 SER A O 1
ATOM 683 N N . ILE A 1 91 ? -8.551 1.975 19.405 1.00 97.62 91 ILE A N 1
ATOM 684 C CA . ILE A 1 91 ? -9.001 0.579 19.322 1.00 97.62 91 ILE A CA 1
ATOM 685 C C . ILE A 1 91 ? -8.920 -0.110 20.688 1.00 97.62 91 ILE A C 1
ATOM 687 O O . ILE A 1 91 ? -9.878 -0.774 21.083 1.00 97.62 91 ILE A O 1
ATOM 691 N N . ARG A 1 92 ? -7.804 0.037 21.416 1.00 97.69 92 ARG A N 1
ATOM 692 C CA . ARG A 1 92 ? -7.610 -0.582 22.742 1.00 97.69 92 ARG A CA 1
ATOM 693 C C . ARG A 1 92 ? -8.606 -0.065 23.776 1.00 97.69 92 ARG A C 1
ATOM 695 O O . ARG A 1 92 ? -9.138 -0.855 24.549 1.00 97.69 92 ARG A O 1
ATOM 702 N N . GLU A 1 93 ? -8.876 1.234 23.761 1.00 97.75 93 GLU A N 1
ATOM 703 C CA . GLU A 1 93 ? -9.846 1.891 24.641 1.00 97.75 93 GLU A CA 1
ATOM 704 C C . GLU A 1 93 ? -11.304 1.600 24.249 1.00 97.75 93 GLU A C 1
ATOM 706 O O . GLU A 1 93 ? -12.225 1.926 24.997 1.00 97.75 93 GLU A O 1
ATOM 711 N N . GLY A 1 94 ? -11.541 0.999 23.077 1.00 96.75 94 GLY A N 1
ATOM 712 C CA . GLY A 1 94 ? -12.885 0.736 22.561 1.00 96.75 94 GLY A CA 1
ATOM 713 C C . GLY A 1 94 ? -13.638 1.996 22.123 1.00 96.75 94 GLY A C 1
ATOM 714 O O . GLY A 1 94 ? -14.860 1.967 21.989 1.00 96.75 94 GLY A O 1
ATOM 715 N N . THR A 1 95 ? -12.929 3.106 21.903 1.00 97.62 95 THR A N 1
ATOM 716 C CA . THR A 1 95 ? -13.501 4.372 21.418 1.00 97.62 95 THR A CA 1
ATOM 717 C C . THR A 1 95 ? -13.611 4.398 19.891 1.00 97.62 95 THR A C 1
ATOM 719 O O . THR A 1 95 ? -14.411 5.154 19.336 1.00 97.62 95 THR A O 1
ATOM 722 N N . ALA A 1 96 ? -12.847 3.547 19.202 1.00 97.38 96 ALA A N 1
ATOM 723 C CA . ALA A 1 96 ? -12.909 3.391 17.757 1.00 97.38 96 ALA A CA 1
ATOM 724 C C . ALA A 1 96 ? -14.227 2.736 17.314 1.00 97.38 96 ALA A C 1
ATOM 726 O O . ALA A 1 96 ? -14.644 1.699 17.830 1.00 97.38 96 ALA A O 1
ATOM 727 N N . THR A 1 97 ? -14.848 3.295 16.274 1.00 96.19 97 THR A N 1
ATOM 728 C CA . THR A 1 97 ? -15.936 2.615 15.560 1.00 96.19 97 THR A CA 1
ATOM 729 C C . THR A 1 97 ? -15.339 1.580 14.613 1.00 96.19 97 THR A C 1
ATOM 731 O O . THR A 1 97 ? -14.764 1.929 13.582 1.00 96.19 97 THR A O 1
ATOM 734 N N . LEU A 1 98 ? -15.462 0.305 14.972 1.00 95.50 98 LEU A N 1
ATOM 735 C CA . LEU A 1 98 ? -14.980 -0.816 14.170 1.00 95.50 98 LEU A CA 1
ATOM 736 C C . LEU A 1 98 ? -16.103 -1.405 13.318 1.00 95.50 98 LEU A C 1
ATOM 738 O O . LEU A 1 98 ? -17.258 -1.450 13.734 1.00 95.50 98 LEU A O 1
ATOM 742 N N . ILE A 1 99 ? -15.739 -1.897 12.137 1.00 96.94 99 ILE A N 1
ATOM 743 C CA . ILE A 1 99 ? -16.633 -2.666 11.270 1.00 96.94 99 ILE A CA 1
ATOM 744 C C . ILE A 1 99 ? -16.261 -4.146 11.430 1.00 96.94 99 ILE A C 1
ATOM 746 O O . ILE A 1 99 ? -15.067 -4.466 11.384 1.00 96.94 99 ILE A O 1
ATOM 750 N N . PRO A 1 100 ? -17.232 -5.060 11.612 1.00 97.44 100 PRO A N 1
ATOM 751 C CA . PRO A 1 100 ? -16.957 -6.490 11.637 1.00 97.44 100 PRO A CA 1
ATOM 752 C C . PRO A 1 100 ? -16.200 -6.946 10.386 1.00 97.44 100 PRO A C 1
ATOM 754 O O . PRO A 1 100 ? -16.530 -6.559 9.264 1.00 97.44 100 PRO A O 1
ATOM 757 N N . HIS A 1 101 ? -15.203 -7.813 10.575 1.00 96.25 101 HIS A N 1
ATOM 758 C CA . HIS A 1 101 ? -14.354 -8.320 9.492 1.00 96.25 101 HIS A CA 1
ATOM 759 C C . HIS A 1 101 ? -15.168 -8.878 8.312 1.00 96.25 101 HIS A C 1
ATOM 761 O O . HIS A 1 101 ? -14.896 -8.551 7.158 1.00 96.25 101 HIS A O 1
ATOM 767 N N . ASP A 1 102 ? -16.201 -9.670 8.600 1.00 98.06 102 ASP A N 1
ATOM 768 C CA . ASP A 1 102 ? -17.009 -10.327 7.569 1.00 98.06 102 ASP A CA 1
ATOM 769 C C . ASP A 1 102 ? -17.787 -9.324 6.711 1.00 98.06 102 ASP A C 1
ATOM 771 O O . ASP A 1 102 ? -17.940 -9.524 5.505 1.00 98.06 102 ASP A O 1
ATOM 775 N N . GLU A 1 103 ? -18.217 -8.209 7.306 1.00 98.12 103 GLU A N 1
ATOM 776 C CA . GLU A 1 103 ? -18.890 -7.124 6.592 1.00 98.12 103 GLU A CA 1
ATOM 777 C C . GLU A 1 103 ? -17.918 -6.400 5.650 1.00 98.12 103 GLU A C 1
ATOM 779 O O . GLU A 1 103 ? -18.230 -6.201 4.471 1.00 98.12 103 GLU A O 1
ATOM 784 N N . VAL A 1 104 ? -16.705 -6.087 6.126 1.00 97.75 104 VAL A N 1
ATOM 785 C CA . VAL A 1 104 ? -15.651 -5.483 5.294 1.00 97.75 104 VAL A CA 1
ATOM 786 C C . VAL A 1 104 ? -15.298 -6.396 4.120 1.00 97.75 104 VAL A C 1
ATOM 788 O O . VAL A 1 104 ? -15.261 -5.945 2.973 1.00 97.75 104 VAL A O 1
ATOM 791 N N . MET A 1 105 ? -15.072 -7.685 4.376 1.00 98.06 105 MET A N 1
ATOM 792 C CA . MET A 1 105 ? -14.672 -8.636 3.336 1.00 98.06 105 MET A CA 1
ATOM 793 C C . MET A 1 105 ? -15.777 -8.875 2.308 1.00 98.06 105 MET A C 1
ATOM 795 O O . MET A 1 105 ? -15.493 -8.939 1.109 1.00 98.06 105 MET A O 1
ATOM 799 N N . ALA A 1 106 ? -17.039 -8.947 2.741 1.00 98.19 106 ALA A N 1
ATOM 800 C CA . ALA A 1 106 ? -18.173 -9.031 1.828 1.00 98.19 106 ALA A CA 1
ATOM 801 C C . ALA A 1 106 ? -18.217 -7.823 0.877 1.00 98.19 106 ALA A C 1
ATOM 803 O O . ALA A 1 106 ? -18.393 -7.990 -0.334 1.00 98.19 106 ALA A O 1
ATOM 804 N N . GLU A 1 107 ? -17.998 -6.614 1.398 1.00 97.94 107 GLU A N 1
ATOM 805 C CA . GLU A 1 107 ? -17.998 -5.396 0.591 1.00 97.94 107 GLU A CA 1
ATOM 806 C C . GLU A 1 107 ? -16.810 -5.322 -0.377 1.00 97.94 107 GLU A C 1
ATOM 808 O O . GLU A 1 107 ? -16.985 -4.984 -1.552 1.00 97.94 107 GLU A O 1
ATOM 813 N N . VAL A 1 108 ? -15.609 -5.694 0.075 1.00 97.94 108 VAL A N 1
ATOM 814 C CA . VAL A 1 108 ? -14.410 -5.763 -0.774 1.00 97.94 108 VAL A CA 1
ATOM 815 C C . VAL A 1 108 ? -14.626 -6.731 -1.937 1.00 97.94 108 VAL A C 1
ATOM 817 O O . VAL A 1 108 ? -14.382 -6.369 -3.091 1.00 97.94 108 VAL A O 1
ATOM 820 N N . HIS A 1 109 ? -15.144 -7.934 -1.673 1.00 97.75 109 HIS A N 1
ATOM 821 C CA . HIS A 1 109 ? -15.439 -8.910 -2.724 1.00 97.75 109 HIS A CA 1
ATOM 822 C C . HIS A 1 109 ? -16.469 -8.388 -3.727 1.00 97.75 109 HIS A C 1
ATOM 824 O O . HIS A 1 109 ? -16.268 -8.528 -4.937 1.00 97.75 109 HIS A O 1
ATOM 830 N N . ARG A 1 110 ? -17.535 -7.733 -3.248 1.00 97.94 110 ARG A N 1
ATOM 831 C CA . ARG A 1 110 ? -18.567 -7.128 -4.102 1.00 97.94 110 ARG A CA 1
ATOM 832 C C . ARG A 1 110 ? -17.967 -6.086 -5.049 1.00 97.94 110 ARG A C 1
ATOM 834 O O . ARG A 1 110 ? -18.196 -6.146 -6.258 1.00 97.94 110 ARG 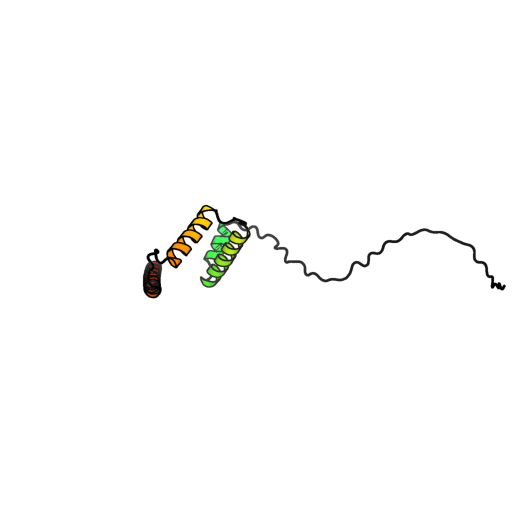A O 1
ATOM 841 N N . LYS A 1 111 ? -17.153 -5.165 -4.518 1.00 96.81 111 LYS A N 1
ATOM 842 C CA . LYS A 1 111 ? -16.483 -4.111 -5.299 1.00 96.81 111 LYS A CA 1
ATOM 843 C C . LYS A 1 111 ? -15.507 -4.686 -6.322 1.00 96.81 111 LYS A C 1
ATOM 845 O O . LYS A 1 111 ? -15.514 -4.263 -7.478 1.00 96.81 111 LYS A O 1
ATOM 850 N N . LEU A 1 112 ? -14.694 -5.666 -5.931 1.00 96.12 112 LEU A N 1
ATOM 851 C CA . LEU A 1 112 ? -13.740 -6.308 -6.838 1.00 96.12 112 LEU A CA 1
ATOM 852 C C . LEU A 1 112 ? -14.442 -7.076 -7.964 1.00 96.12 112 LEU A C 1
ATOM 854 O O . LEU A 1 112 ? -14.001 -7.002 -9.112 1.00 96.12 112 LEU A O 1
ATOM 858 N N . ALA A 1 113 ? -15.542 -7.775 -7.668 1.00 94.88 113 ALA A N 1
ATOM 859 C CA . ALA A 1 113 ? -16.349 -8.450 -8.681 1.00 94.88 113 ALA A CA 1
ATOM 860 C C . ALA A 1 113 ? -16.933 -7.449 -9.692 1.00 94.88 113 ALA A C 1
ATOM 862 O O . ALA A 1 113 ? -16.792 -7.649 -10.898 1.00 94.88 113 ALA A O 1
ATOM 863 N N . ALA A 1 114 ? -17.493 -6.332 -9.214 1.00 93.88 114 ALA A N 1
ATOM 864 C CA . ALA A 1 114 ? -18.016 -5.270 -10.074 1.00 93.88 114 ALA A CA 1
ATOM 865 C C . ALA A 1 114 ? -16.926 -4.656 -10.973 1.00 93.88 114 ALA A C 1
ATOM 867 O O . ALA A 1 114 ? -17.124 -4.512 -12.178 1.00 93.88 114 ALA A O 1
ATOM 868 N N . GLN A 1 115 ? -15.741 -4.364 -10.426 1.00 92.62 115 GLN A N 1
ATOM 869 C CA . GLN A 1 115 ? -14.615 -3.846 -11.215 1.00 92.62 115 GLN A CA 1
ATO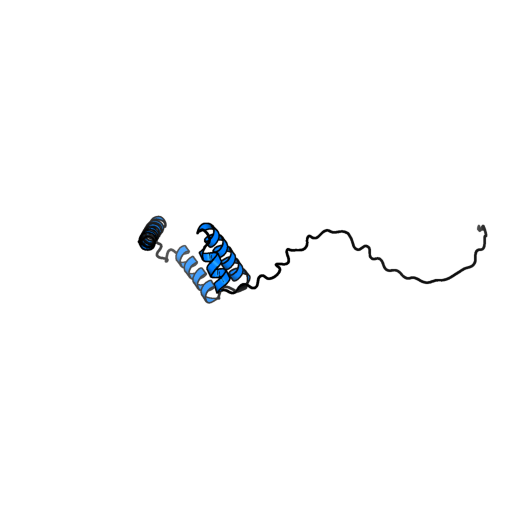M 870 C C . GLN A 1 115 ? -14.091 -4.844 -12.255 1.00 92.62 115 GLN A C 1
ATOM 872 O O . GLN A 1 115 ? -13.548 -4.442 -13.282 1.00 92.62 115 GLN A O 1
ATOM 877 N N . ARG A 1 116 ? -14.158 -6.149 -11.974 1.00 90.88 116 ARG A N 1
ATOM 878 C CA . ARG A 1 116 ? -13.760 -7.189 -12.933 1.00 90.88 116 ARG A CA 1
ATOM 879 C C . ARG A 1 116 ? -14.771 -7.290 -14.070 1.00 90.88 116 ARG A C 1
ATOM 881 O O . ARG A 1 116 ? -14.351 -7.265 -15.219 1.00 90.88 116 ARG A O 1
ATOM 888 N N . ALA A 1 117 ? -16.066 -7.294 -13.752 1.00 87.25 117 ALA A N 1
ATOM 889 C CA . ALA A 1 117 ? -17.133 -7.283 -14.751 1.00 87.25 117 ALA A CA 1
ATOM 890 C C . ALA A 1 117 ? -17.062 -6.043 -15.664 1.00 87.25 117 ALA A C 1
ATOM 892 O O . ALA A 1 117 ? -17.221 -6.165 -16.874 1.00 87.25 117 ALA A O 1
ATOM 893 N N . GLY A 1 118 ? -16.747 -4.870 -15.101 1.00 84.44 118 GLY A N 1
ATOM 894 C CA . GLY A 1 118 ? -16.566 -3.632 -15.868 1.00 84.44 118 GLY A CA 1
ATOM 895 C C . GLY A 1 118 ? -15.271 -3.551 -16.686 1.00 84.44 118 GLY A C 1
ATOM 896 O O . GLY A 1 118 ? -15.171 -2.696 -17.551 1.00 84.44 118 GLY A O 1
ATOM 897 N N . ARG A 1 119 ? -14.278 -4.414 -16.432 1.00 74.38 119 ARG A N 1
ATOM 898 C CA . ARG A 1 119 ? -13.046 -4.509 -17.244 1.00 74.38 119 ARG A CA 1
ATOM 899 C C . ARG A 1 119 ? -13.146 -5.521 -18.383 1.00 74.38 119 ARG A C 1
ATOM 901 O O . ARG A 1 119 ? -12.300 -5.504 -19.268 1.00 74.38 119 ARG A O 1
ATOM 908 N N . SER A 1 120 ? -14.120 -6.427 -18.320 1.00 64.19 120 SER A N 1
ATOM 909 C CA . SER A 1 120 ? -14.378 -7.438 -19.351 1.00 64.19 120 SER A CA 1
ATOM 910 C C . SER A 1 120 ? -15.434 -7.024 -20.384 1.00 64.19 120 SER A C 1
ATOM 912 O O . SER A 1 120 ? -15.701 -7.808 -21.291 1.00 64.19 120 SER A O 1
ATOM 914 N N . ALA A 1 121 ? -16.057 -5.854 -20.217 1.00 51.06 121 ALA A N 1
ATOM 915 C CA . ALA A 1 121 ? -17.060 -5.274 -21.114 1.00 51.06 121 ALA A CA 1
ATOM 916 C C . ALA A 1 121 ? -16.450 -4.116 -21.912 1.00 51.06 121 ALA A C 1
ATOM 918 O O . ALA A 1 121 ? -16.844 -3.958 -23.087 1.00 51.06 121 ALA A O 1
#